Protein AF-A0A1V4A5N2-F1 (afdb_monomer_lite)

Structure (mmCIF, N/CA/C/O backbone):
data_AF-A0A1V4A5N2-F1
#
_entry.id   AF-A0A1V4A5N2-F1
#
loop_
_atom_site.group_PDB
_atom_site.id
_atom_site.type_symbol
_atom_site.label_atom_id
_atom_site.label_alt_id
_atom_site.label_comp_id
_atom_site.label_asym_id
_atom_site.label_entity_id
_atom_site.label_seq_id
_atom_site.pdbx_PDB_ins_code
_atom_site.Cartn_x
_atom_site.Cartn_y
_atom_site.Cartn_z
_atom_site.occupancy
_atom_site.B_iso_or_equiv
_atom_site.auth_seq_id
_atom_site.auth_comp_id
_atom_site.auth_asym_id
_atom_site.auth_atom_id
_atom_site.pdbx_PDB_model_num
ATOM 1 N N . MET A 1 1 ? -7.893 8.911 -20.779 1.00 47.22 1 MET A N 1
ATOM 2 C CA . MET A 1 1 ? -6.595 8.842 -20.072 1.00 47.22 1 MET A CA 1
ATOM 3 C C . MET A 1 1 ? -5.516 8.501 -21.085 1.00 47.22 1 MET A C 1
ATOM 5 O O . MET A 1 1 ? -5.707 7.560 -21.847 1.00 47.22 1 MET A O 1
ATOM 9 N N . ALA A 1 2 ? -4.451 9.300 -21.164 1.00 51.31 2 ALA A N 1
ATOM 10 C CA . ALA A 1 2 ? -3.307 9.013 -22.031 1.00 51.31 2 ALA A CA 1
ATOM 11 C C . ALA A 1 2 ? -2.523 7.807 -21.482 1.00 51.31 2 ALA A C 1
ATOM 13 O O . ALA A 1 2 ? -2.427 7.648 -20.268 1.00 51.31 2 ALA A O 1
ATOM 14 N N . ARG A 1 3 ? -1.997 6.945 -22.361 1.00 55.56 3 ARG A N 1
ATOM 15 C CA . ARG A 1 3 ? -1.179 5.786 -21.959 1.00 55.56 3 ARG A CA 1
ATOM 16 C C . ARG A 1 3 ? 0.280 6.234 -21.758 1.00 55.56 3 ARG A C 1
ATOM 18 O O . ARG A 1 3 ? 0.766 7.002 -22.591 1.00 55.56 3 ARG A O 1
ATOM 25 N N . PRO A 1 4 ? 0.972 5.788 -20.694 1.00 54.97 4 PRO A N 1
ATOM 26 C CA . PRO A 1 4 ? 2.366 6.157 -20.443 1.00 54.97 4 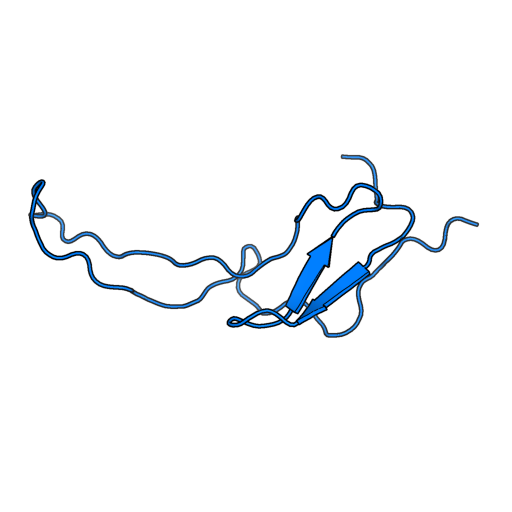PRO A CA 1
ATOM 27 C C . PRO A 1 4 ? 3.296 5.575 -21.520 1.00 54.97 4 PRO A C 1
ATOM 29 O O . PRO A 1 4 ? 3.148 4.416 -21.913 1.00 54.97 4 PRO A O 1
ATOM 32 N N . LYS A 1 5 ? 4.248 6.386 -22.009 1.00 56.91 5 LYS A N 1
ATOM 33 C CA . LYS A 1 5 ? 5.197 5.997 -23.073 1.00 56.91 5 LYS A CA 1
ATOM 34 C C . LYS A 1 5 ? 6.345 5.129 -22.541 1.00 56.91 5 LYS A C 1
ATOM 36 O O . LYS A 1 5 ? 6.896 4.326 -23.283 1.00 56.91 5 LYS A O 1
ATOM 41 N N . SER A 1 6 ? 6.701 5.288 -21.270 1.00 55.31 6 SER A N 1
ATOM 42 C CA . SER A 1 6 ? 7.607 4.431 -20.505 1.00 55.31 6 SER A CA 1
ATOM 43 C C . SER A 1 6 ? 7.067 4.293 -19.086 1.00 55.31 6 SER A C 1
ATOM 45 O O . SER A 1 6 ? 6.341 5.163 -18.607 1.00 55.31 6 SER A O 1
ATOM 47 N N . VAL A 1 7 ? 7.400 3.193 -18.419 1.00 66.06 7 VAL A N 1
ATOM 48 C CA . VAL A 1 7 ? 7.026 2.994 -17.020 1.00 66.06 7 VAL A CA 1
ATOM 49 C C . VAL A 1 7 ? 8.240 2.522 -16.254 1.00 66.06 7 VAL A C 1
ATOM 51 O O . VAL A 1 7 ? 8.852 1.520 -16.630 1.00 66.06 7 VAL A O 1
ATOM 54 N N . ASP A 1 8 ? 8.545 3.242 -15.182 1.00 68.38 8 ASP A N 1
ATOM 55 C CA . ASP A 1 8 ? 9.540 2.830 -14.208 1.00 68.38 8 ASP A CA 1
ATOM 56 C C . ASP A 1 8 ? 8.883 2.052 -13.075 1.00 68.38 8 ASP A C 1
ATOM 58 O O . ASP A 1 8 ? 7.712 2.242 -12.721 1.00 68.38 8 ASP A O 1
ATOM 62 N N . LYS A 1 9 ? 9.667 1.133 -12.515 1.00 71.06 9 LYS A N 1
ATOM 63 C CA . LYS A 1 9 ? 9.228 0.219 -11.474 1.00 71.06 9 LYS A CA 1
ATOM 64 C C . LYS A 1 9 ? 10.123 0.370 -10.257 1.00 71.06 9 LYS A C 1
ATOM 66 O O . LYS A 1 9 ? 11.322 0.109 -10.331 1.00 71.06 9 LYS A O 1
ATOM 71 N N . VAL A 1 10 ? 9.529 0.741 -9.130 1.00 72.19 10 VAL A N 1
ATOM 72 C CA . VAL A 1 10 ? 10.250 0.929 -7.866 1.00 72.19 10 VAL A CA 1
ATOM 73 C C . VAL A 1 10 ? 9.758 -0.090 -6.848 1.00 72.19 10 VAL A C 1
ATOM 75 O O . VAL A 1 10 ? 8.554 -0.323 -6.727 1.00 72.19 10 VAL A O 1
ATOM 78 N N . HIS A 1 11 ? 10.689 -0.727 -6.136 1.00 73.81 11 HIS A N 1
ATOM 79 C CA . HIS A 1 11 ? 10.357 -1.650 -5.054 1.00 73.81 11 HIS A CA 1
ATOM 80 C C . HIS A 1 11 ? 10.171 -0.864 -3.754 1.00 73.81 11 HIS A C 1
ATOM 82 O O . HIS A 1 11 ? 11.141 -0.349 -3.197 1.00 73.81 11 HIS A O 1
ATOM 88 N N . GLY A 1 12 ? 8.924 -0.744 -3.300 1.00 72.75 12 GLY A N 1
ATOM 89 C CA . GLY A 1 12 ? 8.571 -0.114 -2.033 1.00 72.75 12 GLY A CA 1
ATOM 90 C C . GLY A 1 12 ? 8.370 -1.134 -0.911 1.00 72.75 12 GLY A C 1
ATOM 91 O O . GLY A 1 12 ? 8.428 -2.344 -1.117 1.00 72.75 12 GLY A O 1
ATOM 92 N N . THR A 1 13 ? 8.075 -0.642 0.293 1.00 75.81 13 THR A N 1
ATOM 93 C CA . THR A 1 13 ? 7.849 -1.476 1.490 1.00 75.81 13 THR A CA 1
ATOM 94 C C . THR A 1 13 ? 6.668 -2.443 1.342 1.00 75.81 13 THR A C 1
ATOM 96 O O . THR A 1 13 ? 6.655 -3.499 1.966 1.00 75.81 13 THR A O 1
ATOM 99 N N . THR A 1 14 ? 5.678 -2.101 0.516 1.00 73.00 14 THR A N 1
ATOM 100 C CA . THR A 1 14 ? 4.444 -2.879 0.309 1.00 73.00 14 THR A CA 1
ATOM 101 C C . THR A 1 14 ? 4.354 -3.527 -1.072 1.00 73.00 14 THR A C 1
ATOM 103 O O . THR A 1 14 ? 3.259 -3.860 -1.518 1.00 73.00 14 THR A O 1
ATOM 106 N N . GLY A 1 15 ? 5.489 -3.680 -1.756 1.00 74.06 15 GLY A N 1
ATOM 107 C CA . GLY A 1 15 ? 5.574 -4.274 -3.088 1.00 74.06 15 GLY A CA 1
ATOM 108 C C . GLY A 1 15 ? 5.896 -3.253 -4.173 1.00 74.06 15 GLY A C 1
ATOM 109 O O . GLY A 1 15 ? 6.487 -2.197 -3.926 1.00 74.06 15 GLY A O 1
ATOM 110 N N . TRP A 1 16 ? 5.547 -3.597 -5.407 1.00 75.00 16 TRP A N 1
ATOM 111 C CA . TRP A 1 16 ? 5.918 -2.806 -6.574 1.00 75.00 16 TRP A CA 1
ATOM 112 C C . TRP A 1 16 ? 5.022 -1.587 -6.795 1.00 75.00 16 TRP A C 1
ATOM 114 O O . TRP A 1 16 ? 3.801 -1.668 -6.690 1.00 75.00 16 TRP A O 1
ATOM 124 N N . ILE A 1 17 ? 5.657 -0.471 -7.155 1.00 76.00 17 ILE A N 1
ATOM 125 C CA . ILE A 1 17 ? 5.017 0.803 -7.489 1.00 76.00 17 ILE A CA 1
ATOM 126 C C . ILE A 1 17 ? 5.332 1.125 -8.948 1.00 76.00 17 ILE A C 1
ATOM 128 O O . ILE A 1 17 ? 6.505 1.116 -9.340 1.00 76.00 17 ILE A O 1
ATOM 132 N N . TRP A 1 18 ? 4.302 1.403 -9.747 1.00 77.94 18 TRP A N 1
ATOM 133 C CA . TRP A 1 18 ? 4.453 1.823 -11.143 1.00 77.94 18 TRP A CA 1
AT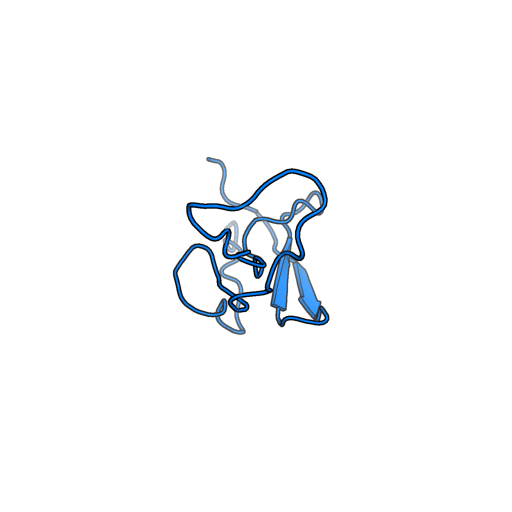OM 134 C C . TRP A 1 18 ? 4.321 3.337 -11.284 1.00 77.94 18 TRP A C 1
ATOM 136 O O . TRP A 1 18 ? 3.396 3.938 -10.727 1.00 77.94 18 TRP A O 1
ATOM 146 N N . GLN A 1 19 ? 5.238 3.936 -12.045 1.00 78.50 19 GLN A N 1
ATOM 147 C CA . GLN A 1 19 ? 5.295 5.377 -12.295 1.00 78.50 19 GLN A CA 1
ATOM 148 C C . GLN A 1 19 ? 5.240 5.692 -13.790 1.00 78.50 19 GLN A C 1
ATOM 150 O O . GLN A 1 19 ? 5.885 5.021 -14.593 1.00 78.50 19 GLN A O 1
ATOM 155 N N . ASP A 1 20 ? 4.477 6.712 -14.182 1.00 77.62 20 ASP A N 1
ATOM 156 C CA . ASP A 1 20 ? 4.504 7.211 -15.560 1.00 77.62 20 ASP A CA 1
ATOM 157 C C . ASP A 1 20 ? 5.818 7.958 -15.871 1.00 77.62 20 ASP A C 1
ATOM 159 O O . ASP A 1 20 ? 6.678 8.148 -15.012 1.00 77.62 20 ASP A O 1
ATOM 163 N N . ASN A 1 21 ? 5.966 8.432 -17.111 1.00 74.75 21 ASN A N 1
ATOM 164 C CA . ASN A 1 21 ? 7.121 9.216 -17.564 1.00 74.75 21 ASN A CA 1
ATOM 165 C C . ASN A 1 21 ? 7.425 10.476 -16.734 1.00 74.75 21 ASN A C 1
ATOM 167 O O . ASN A 1 21 ? 8.521 11.018 -16.845 1.00 74.75 21 ASN A O 1
ATOM 171 N N . ASN A 1 22 ? 6.454 10.977 -15.975 1.00 78.88 22 ASN A N 1
ATOM 172 C CA . ASN A 1 22 ? 6.583 12.172 -15.150 1.00 78.88 22 ASN A CA 1
ATOM 173 C C . ASN A 1 22 ? 6.809 11.816 -13.670 1.00 78.88 22 ASN A C 1
ATOM 175 O O . ASN A 1 22 ? 6.849 12.714 -12.832 1.00 78.88 22 ASN A O 1
ATOM 179 N N . GLY A 1 23 ? 6.924 10.525 -13.339 1.00 73.44 23 GLY A N 1
ATOM 180 C CA . GLY A 1 23 ? 7.033 10.036 -11.968 1.00 73.44 23 GLY A CA 1
ATOM 181 C C . GLY A 1 23 ? 5.692 9.921 -11.237 1.00 73.44 23 GLY A C 1
ATOM 182 O O . GLY A 1 23 ? 5.678 9.673 -10.031 1.00 73.44 23 GLY A O 1
ATOM 183 N N . ASN A 1 24 ? 4.550 10.091 -11.918 1.00 79.62 24 ASN A N 1
ATOM 184 C CA . ASN A 1 24 ? 3.251 9.965 -11.261 1.00 79.62 24 ASN A CA 1
ATOM 185 C C . ASN A 1 24 ? 2.938 8.494 -10.998 1.00 79.62 24 ASN A C 1
ATOM 187 O O . ASN A 1 24 ? 2.927 7.673 -11.917 1.00 79.62 24 ASN A O 1
ATOM 191 N N . VAL A 1 25 ? 2.624 8.180 -9.744 1.00 79.06 25 VAL A N 1
ATOM 192 C CA . VAL A 1 25 ? 2.224 6.838 -9.318 1.00 79.06 25 VAL A CA 1
ATOM 193 C C . VAL A 1 25 ? 0.781 6.571 -9.733 1.00 79.06 25 VAL A C 1
ATOM 195 O O . VAL A 1 25 ? -0.105 7.366 -9.425 1.00 79.06 25 VAL A O 1
ATOM 198 N N . PHE A 1 26 ? 0.530 5.443 -10.398 1.00 75.38 26 PHE A N 1
ATOM 199 C CA . PHE A 1 26 ? -0.824 5.087 -10.848 1.00 75.38 26 PHE A CA 1
ATOM 200 C C . PHE A 1 26 ? -1.243 3.642 -10.553 1.00 75.38 26 PHE A C 1
ATOM 202 O O . PHE A 1 26 ? -2.426 3.334 -10.655 1.00 75.38 26 PHE A O 1
ATOM 209 N N . ASP A 1 27 ? -0.314 2.776 -10.148 1.00 74.06 27 ASP A N 1
ATOM 210 C CA . ASP A 1 27 ? -0.623 1.418 -9.704 1.00 74.06 27 ASP A CA 1
ATOM 211 C C . ASP A 1 27 ? 0.274 1.062 -8.514 1.00 74.06 27 ASP A C 1
ATOM 213 O O . ASP A 1 27 ? 1.462 0.757 -8.651 1.00 74.06 27 ASP A O 1
ATOM 217 N N . THR A 1 28 ? -0.277 1.253 -7.316 1.00 77.62 28 THR A N 1
ATOM 218 C CA . THR A 1 28 ? 0.417 1.101 -6.035 1.00 77.62 28 THR A CA 1
ATOM 219 C C . THR A 1 28 ? -0.505 0.463 -5.012 1.00 77.62 28 THR A C 1
ATOM 221 O O . THR A 1 28 ? -1.727 0.620 -5.060 1.00 77.62 28 THR A O 1
ATOM 224 N N . ALA A 1 29 ? 0.095 -0.213 -4.041 1.00 83.00 29 ALA A N 1
ATOM 225 C CA . ALA A 1 29 ? -0.613 -0.679 -2.866 1.00 83.00 29 ALA A CA 1
ATOM 226 C C . ALA A 1 29 ? -1.227 0.497 -2.079 1.00 83.00 29 ALA A C 1
ATOM 228 O O . ALA A 1 29 ? -0.609 1.549 -1.898 1.00 83.00 29 ALA A O 1
ATOM 229 N N . VAL A 1 30 ? -2.433 0.282 -1.568 1.00 84.12 30 VAL A N 1
ATOM 230 C CA . VAL A 1 30 ? -3.173 1.157 -0.659 1.00 84.12 30 VAL A CA 1
ATOM 231 C C . VAL A 1 30 ? -3.346 0.472 0.696 1.00 84.12 30 VAL A C 1
ATOM 233 O O . VAL A 1 30 ? -3.308 -0.755 0.803 1.00 84.12 30 VAL A O 1
ATOM 236 N N . HIS A 1 31 ? -3.555 1.275 1.739 1.00 84.44 31 HIS A N 1
ATOM 237 C CA . HIS A 1 31 ? -3.679 0.810 3.123 1.00 84.44 31 HIS A CA 1
ATOM 238 C C . HIS A 1 31 ? -5.097 1.077 3.652 1.00 84.44 31 HIS A C 1
ATOM 240 O O . HIS A 1 31 ? -5.314 2.087 4.325 1.00 84.44 31 HIS A O 1
ATOM 246 N N . PRO A 1 32 ? -6.088 0.224 3.324 1.00 81.38 32 PRO A N 1
ATOM 247 C CA . PRO A 1 32 ? -7.408 0.291 3.927 1.00 81.38 32 PRO A CA 1
ATOM 248 C C . PRO A 1 32 ? -7.340 0.308 5.455 1.00 81.38 32 PRO A C 1
ATOM 250 O O . PRO A 1 32 ? -6.714 -0.543 6.092 1.00 81.38 32 PRO A O 1
ATOM 253 N N . MET A 1 33 ? -8.029 1.283 6.032 1.00 82.81 33 MET A N 1
ATOM 254 C CA . MET A 1 33 ? -8.225 1.414 7.468 1.00 82.81 33 MET A CA 1
ATOM 255 C C . MET A 1 33 ? -9.668 1.032 7.778 1.00 82.81 33 MET A C 1
ATOM 257 O O . MET A 1 33 ? -10.590 1.501 7.107 1.00 82.81 33 MET A O 1
ATOM 261 N N . ARG A 1 34 ? -9.876 0.186 8.789 1.00 81.56 34 ARG A N 1
ATOM 262 C CA . ARG A 1 34 ? -11.224 -0.126 9.268 1.00 81.56 34 ARG A CA 1
ATOM 263 C C . ARG A 1 34 ? -11.588 0.852 10.378 1.00 81.56 34 ARG A C 1
ATOM 265 O O . ARG A 1 34 ? -10.905 0.912 11.399 1.00 81.56 34 ARG A O 1
ATOM 272 N N . LEU A 1 35 ? -12.688 1.571 10.177 1.00 80.25 35 LEU A N 1
ATOM 273 C CA . LEU A 1 35 ? -13.368 2.314 11.232 1.00 80.25 35 LEU A CA 1
ATOM 274 C C . LEU A 1 35 ? -14.500 1.445 11.775 1.00 80.25 35 LEU A C 1
ATOM 276 O O . LEU A 1 35 ? -15.248 0.840 11.003 1.00 80.25 35 LEU A O 1
ATOM 280 N N . LEU A 1 36 ? -14.599 1.354 13.098 1.00 81.62 36 LEU A N 1
ATOM 281 C CA . LEU A 1 36 ? -15.768 0.759 13.735 1.00 81.62 36 LEU A CA 1
ATOM 282 C C . LEU A 1 36 ? -16.963 1.717 13.577 1.00 81.62 36 LEU A C 1
ATOM 284 O O . LEU A 1 36 ? -16.750 2.930 13.560 1.00 81.62 36 LEU A O 1
ATOM 288 N N . PRO A 1 37 ? -18.204 1.221 13.449 1.00 82.88 37 PRO A N 1
ATOM 289 C CA . PRO A 1 37 ? -19.390 2.076 13.328 1.00 82.88 37 PRO A CA 1
ATOM 290 C C . PRO A 1 37 ? -19.528 3.119 14.448 1.00 82.88 37 PRO A C 1
ATOM 292 O O . PRO A 1 37 ? -20.048 4.208 14.230 1.00 82.88 37 PRO A O 1
ATOM 295 N N . GLU A 1 38 ? -19.048 2.784 15.640 1.00 88.62 38 GLU A N 1
ATOM 296 C CA . GLU A 1 38 ? -19.035 3.615 16.840 1.00 88.62 38 GLU A CA 1
ATOM 297 C C . GLU A 1 38 ? -17.788 4.502 16.987 1.00 88.62 38 GLU A C 1
ATOM 299 O O . GLU A 1 38 ? -17.649 5.171 18.012 1.00 88.62 38 GLU A O 1
ATOM 304 N N . TRP A 1 39 ? -16.886 4.500 15.998 1.00 89.06 39 TRP A N 1
ATOM 305 C CA . TRP A 1 39 ? -15.624 5.237 16.051 1.00 89.06 39 TRP A CA 1
ATOM 306 C C . TRP A 1 39 ? -15.849 6.740 16.247 1.00 89.06 39 TRP A C 1
ATOM 308 O O . TRP A 1 39 ? -16.673 7.362 15.569 1.00 89.06 39 TRP A O 1
ATOM 318 N N . LYS A 1 40 ? -15.071 7.330 17.156 1.00 87.88 40 LYS A N 1
ATOM 319 C CA . LYS A 1 40 ? -15.022 8.767 17.430 1.00 87.88 40 LYS A CA 1
ATOM 320 C C . LYS A 1 40 ? -13.608 9.301 17.246 1.00 87.88 40 LYS A C 1
ATOM 322 O O . LYS A 1 40 ? -12.620 8.576 17.339 1.00 87.88 40 LYS A O 1
ATOM 327 N N . GLU A 1 41 ? -13.509 10.604 17.012 1.00 84.69 41 GLU A N 1
ATOM 328 C CA . GLU A 1 41 ? -12.222 11.291 16.950 1.00 84.69 41 GLU A CA 1
ATOM 329 C C . GLU A 1 41 ? -11.421 11.054 18.244 1.00 84.69 41 GLU A C 1
ATOM 331 O O . GLU A 1 41 ? -11.917 11.293 19.345 1.00 84.69 41 GLU A O 1
ATOM 336 N N . GLY A 1 42 ? -10.196 10.538 18.103 1.00 81.69 42 GLY A N 1
ATOM 337 C CA . GLY A 1 42 ? -9.345 10.105 19.218 1.00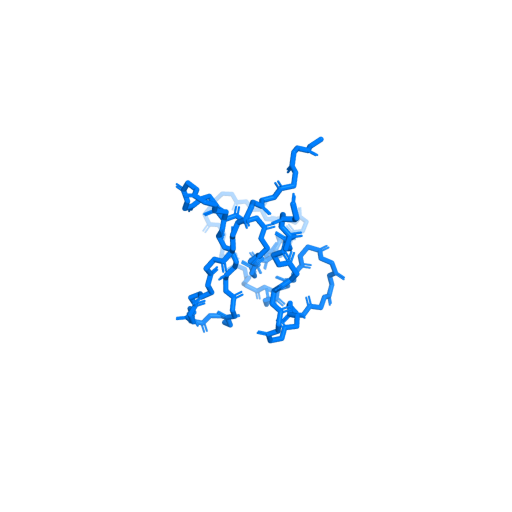 81.69 42 GLY A CA 1
ATOM 338 C C . GLY A 1 42 ? -9.328 8.591 19.465 1.00 81.69 42 GLY A C 1
ATOM 339 O O . GLY A 1 42 ? -8.410 8.102 20.126 1.00 81.69 42 GLY A O 1
ATOM 340 N N . ASP A 1 43 ? -10.266 7.832 18.890 1.00 86.06 43 ASP A N 1
ATOM 341 C CA . ASP A 1 43 ? -10.279 6.374 19.002 1.00 86.06 43 ASP A CA 1
ATOM 342 C C . ASP A 1 43 ? -9.216 5.720 18.115 1.00 86.06 43 ASP A C 1
ATOM 344 O O . ASP A 1 43 ? -8.887 6.174 17.011 1.00 86.06 43 ASP A O 1
ATOM 348 N N . ARG A 1 44 ? -8.696 4.583 18.588 1.00 80.00 44 ARG A N 1
ATOM 349 C CA . ARG A 1 44 ? -7.657 3.826 17.890 1.00 80.00 44 ARG A CA 1
ATOM 350 C C . ARG A 1 44 ? -8.199 3.251 16.582 1.00 80.00 44 ARG A C 1
ATOM 352 O O . ARG A 1 44 ? -9.103 2.422 16.585 1.00 80.00 44 ARG A O 1
ATOM 359 N N . ILE A 1 45 ? -7.582 3.640 15.470 1.00 83.62 45 ILE A N 1
ATOM 360 C CA . ILE A 1 45 ? -7.876 3.076 14.151 1.00 83.62 45 ILE A CA 1
ATOM 361 C C . ILE A 1 45 ? -7.065 1.790 13.971 1.00 83.62 45 ILE A C 1
ATOM 363 O O . ILE A 1 45 ? -5.872 1.746 14.287 1.00 83.62 45 ILE A O 1
ATOM 367 N N . SER A 1 46 ? -7.704 0.736 13.464 1.00 80.12 46 SER A N 1
ATOM 368 C CA . SER A 1 46 ? -7.026 -0.509 13.105 1.00 80.12 46 SER A CA 1
ATOM 369 C C . SER A 1 46 ? -6.703 -0.547 11.616 1.00 80.12 46 SER A C 1
ATOM 371 O O . SER A 1 46 ? -7.581 -0.343 10.770 1.00 80.12 46 SER A O 1
ATOM 373 N N . PHE A 1 47 ? -5.453 -0.883 11.311 1.00 82.44 47 PHE A N 1
ATOM 374 C CA . PHE A 1 47 ? -5.054 -1.310 9.978 1.00 82.44 47 PHE A CA 1
ATOM 375 C C . PHE A 1 47 ? -5.799 -2.598 9.609 1.00 82.44 47 PHE A C 1
ATOM 377 O O . PHE A 1 47 ? -5.795 -3.545 10.394 1.00 82.44 47 PHE A O 1
ATOM 384 N N . ASP A 1 48 ? -6.441 -2.623 8.441 1.00 83.31 48 ASP A N 1
ATOM 385 C CA . ASP A 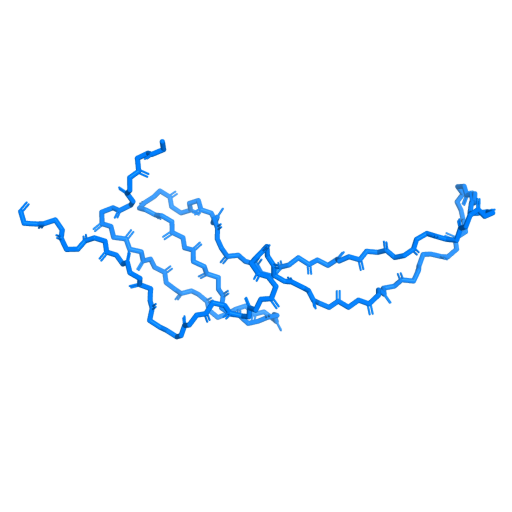1 48 ? -7.167 -3.806 7.970 1.00 83.31 48 ASP A CA 1
ATOM 386 C C . ASP A 1 48 ? -6.224 -4.728 7.189 1.00 83.31 48 ASP A C 1
ATOM 388 O O . ASP A 1 48 ? -5.948 -5.856 7.598 1.00 83.31 48 ASP A O 1
ATOM 392 N N . ARG A 1 49 ? -5.683 -4.230 6.071 1.00 82.50 49 ARG A N 1
ATOM 393 C CA . ARG A 1 49 ? -4.762 -4.968 5.199 1.00 82.50 49 ARG A CA 1
ATOM 394 C C . ARG A 1 49 ? -4.062 -4.045 4.209 1.00 82.50 49 ARG A C 1
ATOM 396 O O . ARG A 1 49 ? -4.454 -2.896 4.039 1.00 82.50 49 ARG A O 1
ATOM 403 N N . VAL A 1 50 ? -3.075 -4.584 3.497 1.00 83.69 50 VAL A N 1
ATOM 404 C CA . VAL A 1 50 ? -2.606 -4.011 2.229 1.00 83.69 50 VAL A CA 1
ATOM 405 C C . VAL A 1 50 ? -3.567 -4.455 1.124 1.00 83.69 50 VAL A C 1
ATOM 407 O O . VAL A 1 50 ? -3.965 -5.620 1.082 1.00 83.69 50 VAL A O 1
ATOM 410 N N . ALA A 1 51 ? -3.966 -3.541 0.245 1.00 83.81 51 ALA A N 1
ATOM 411 C CA . ALA A 1 51 ? -4.804 -3.846 -0.911 1.00 83.81 51 ALA A CA 1
ATOM 412 C C . ALA A 1 51 ? -4.284 -3.135 -2.160 1.00 83.81 51 ALA A C 1
ATOM 414 O O . ALA A 1 51 ? -3.525 -2.180 -2.065 1.00 83.81 51 ALA A O 1
ATOM 415 N N . TRP A 1 52 ? -4.729 -3.572 -3.332 1.00 80.69 52 TRP A N 1
ATOM 416 C CA . TRP A 1 52 ? -4.442 -2.910 -4.602 1.00 80.69 52 TRP A CA 1
ATOM 417 C C . TRP A 1 52 ? -5.744 -2.465 -5.260 1.00 80.69 52 TRP A C 1
ATOM 419 O O . TRP A 1 52 ? -6.767 -3.119 -5.031 1.00 80.69 52 TRP A O 1
ATOM 429 N N . PRO A 1 53 ? -5.732 -1.395 -6.076 1.00 74.56 53 PRO A N 1
ATOM 430 C CA . PRO A 1 53 ? -6.930 -0.910 -6.760 1.00 74.56 53 PRO A CA 1
ATOM 431 C C . PRO A 1 53 ? -7.659 -2.004 -7.552 1.00 74.56 53 PRO A C 1
ATOM 433 O O . PRO A 1 53 ? -8.882 -2.094 -7.502 1.00 74.56 53 PRO A O 1
ATOM 436 N N . GLU A 1 54 ? -6.912 -2.890 -8.213 1.00 77.31 54 GLU A N 1
ATOM 437 C CA . GLU A 1 54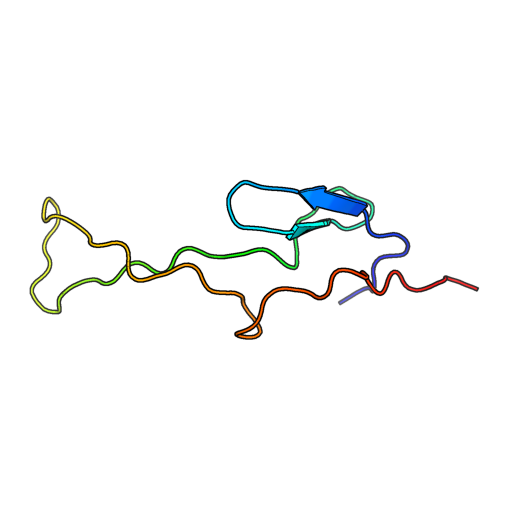 ? -7.457 -4.015 -8.987 1.00 77.31 54 GLU A CA 1
ATOM 438 C C . GLU A 1 54 ? -7.657 -5.298 -8.154 1.00 77.31 54 GLU A C 1
ATOM 440 O O . GLU A 1 54 ? -7.959 -6.362 -8.690 1.00 77.31 54 GLU A O 1
ATOM 445 N N . GLY A 1 55 ? -7.461 -5.230 -6.834 1.00 79.75 55 GLY A N 1
ATOM 446 C CA . GLY A 1 55 ? -7.607 -6.360 -5.913 1.00 79.75 55 GLY A CA 1
ATOM 447 C C . GLY A 1 55 ? -6.449 -7.365 -5.911 1.00 79.75 55 GLY A C 1
ATOM 448 O O . GLY A 1 55 ? -6.484 -8.316 -5.133 1.00 79.75 55 GLY A O 1
ATOM 449 N N . ARG A 1 56 ? -5.414 -7.158 -6.731 1.00 78.88 56 ARG A N 1
ATOM 450 C CA . ARG A 1 56 ? -4.212 -8.001 -6.817 1.00 78.88 56 ARG A CA 1
ATOM 451 C C . ARG A 1 56 ? -2.958 -7.151 -6.974 1.00 78.88 56 ARG A C 1
ATOM 453 O O . ARG A 1 56 ? -3.037 -6.060 -7.528 1.00 78.88 56 ARG A O 1
ATOM 460 N N . GLU A 1 57 ? -1.821 -7.675 -6.521 1.00 74.62 57 GLU A N 1
ATOM 461 C CA . GLU A 1 57 ? -0.530 -7.028 -6.755 1.00 74.62 57 GLU A CA 1
ATOM 462 C C . GLU A 1 57 ? -0.276 -6.873 -8.267 1.00 74.62 57 GLU A C 1
ATOM 464 O O . GLU A 1 57 ? -0.556 -7.809 -9.032 1.00 74.62 57 GLU A O 1
ATOM 469 N N . PRO A 1 58 ? 0.256 -5.719 -8.711 1.00 70.19 58 PRO A N 1
ATOM 470 C CA . PRO A 1 58 ? 0.644 -5.508 -10.087 1.00 70.19 58 PRO A CA 1
ATOM 471 C C . PRO A 1 58 ? 1.640 -6.586 -10.511 1.00 70.19 58 PRO A C 1
ATOM 473 O O . PRO A 1 58 ? 2.555 -6.926 -9.751 1.00 70.19 58 PRO A O 1
ATOM 476 N N . PRO A 1 59 ? 1.512 -7.133 -11.730 1.00 71.12 59 PRO A N 1
ATOM 477 C CA . PRO A 1 59 ? 2.472 -8.101 -12.226 1.00 71.12 59 PRO A CA 1
ATOM 478 C C . PRO A 1 59 ? 3.888 -7.515 -12.221 1.00 71.12 59 PRO A C 1
ATOM 480 O O . PRO A 1 59 ? 4.114 -6.304 -12.260 1.00 71.12 59 PRO A O 1
ATOM 483 N N . SER A 1 60 ? 4.895 -8.385 -12.208 1.00 64.19 60 SER A N 1
ATOM 484 C CA . SER A 1 60 ? 6.279 -7.914 -12.186 1.00 64.19 60 SER A CA 1
ATOM 485 C C . SER A 1 60 ? 6.664 -7.125 -13.446 1.00 64.19 60 SER A C 1
ATOM 487 O O . SER A 1 60 ? 7.600 -6.326 -13.394 1.00 64.19 60 SER A O 1
ATOM 489 N N . THR A 1 61 ? 5.927 -7.331 -14.539 1.00 63.56 61 THR A N 1
ATOM 490 C CA . THR A 1 61 ? 6.073 -6.674 -15.836 1.00 63.56 61 THR A CA 1
ATOM 491 C C . THR A 1 61 ? 5.081 -5.526 -15.974 1.00 63.56 61 THR A C 1
ATOM 493 O O . THR A 1 61 ? 3.872 -5.761 -16.024 1.00 63.56 61 THR A O 1
ATOM 496 N N . CYS A 1 62 ? 5.580 -4.297 -16.101 1.00 63.22 62 CYS A N 1
ATOM 497 C CA . CYS A 1 62 ? 4.720 -3.174 -16.440 1.00 63.22 62 CYS A CA 1
ATOM 498 C C . CYS A 1 62 ? 4.474 -3.119 -17.959 1.00 63.22 62 CYS A C 1
ATOM 500 O O . CYS A 1 62 ? 5.445 -3.132 -18.725 1.00 63.22 62 CYS A O 1
ATOM 502 N N . PRO A 1 63 ? 3.217 -3.034 -18.431 1.00 59.81 63 PRO A N 1
ATOM 503 C CA . PRO A 1 63 ? 2.925 -2.774 -19.828 1.00 59.81 63 PRO A CA 1
ATOM 504 C C . PRO A 1 63 ? 3.188 -1.293 -20.132 1.00 59.81 63 PRO A C 1
ATOM 506 O O . PRO A 1 63 ? 2.262 -0.504 -20.309 1.00 59.81 63 PRO A O 1
ATOM 509 N N . ALA A 1 64 ? 4.459 -0.900 -20.230 1.00 56.03 64 ALA A N 1
ATOM 510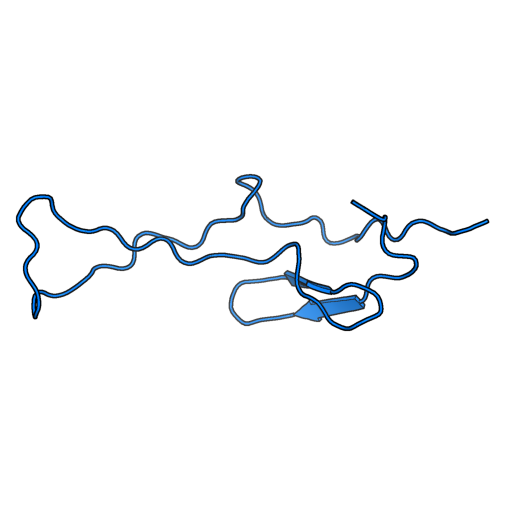 C CA . ALA A 1 64 ? 4.792 0.298 -20.985 1.00 56.03 64 ALA A CA 1
ATOM 511 C C . ALA A 1 64 ? 4.276 0.078 -22.413 1.00 56.03 64 ALA A C 1
ATOM 513 O O . ALA A 1 64 ? 4.552 -0.967 -23.018 1.00 56.03 64 ALA A O 1
ATOM 514 N N . SER A 1 65 ? 3.508 1.020 -22.971 1.00 47.72 65 SER A N 1
ATOM 515 C CA . SER A 1 65 ? 3.260 0.949 -24.405 1.00 47.72 65 SER A CA 1
ATOM 516 C C . SER A 1 65 ? 4.624 1.090 -25.067 1.00 47.72 65 SER A C 1
ATOM 518 O O . SER A 1 65 ? 5.228 2.155 -24.972 1.00 47.72 65 SER A O 1
ATOM 520 N N . ARG A 1 66 ? 5.123 0.037 -25.725 1.00 43.88 66 ARG A N 1
ATOM 521 C CA . ARG A 1 66 ? 6.101 0.224 -26.796 1.00 43.88 66 ARG A CA 1
ATOM 522 C C . ARG A 1 66 ? 5.419 1.155 -27.793 1.00 43.88 66 ARG A C 1
ATOM 524 O O . ARG A 1 66 ? 4.592 0.705 -28.580 1.00 43.88 66 ARG A O 1
ATOM 531 N N . GLY A 1 67 ? 5.674 2.453 -27.665 1.00 42.22 67 GLY A N 1
ATOM 532 C CA . GLY A 1 67 ? 5.375 3.407 -28.714 1.00 42.22 67 GLY A CA 1
ATOM 533 C C . GLY A 1 67 ? 6.220 2.986 -29.903 1.00 42.22 67 GLY A C 1
ATOM 534 O O . GLY A 1 67 ? 7.439 3.131 -29.856 1.00 42.22 67 GLY A O 1
ATOM 535 N N . GLY A 1 68 ? 5.578 2.345 -30.878 1.00 34.56 68 GLY A N 1
ATOM 536 C CA . GLY A 1 68 ? 6.071 2.342 -32.249 1.00 34.56 68 GLY A CA 1
ATOM 537 C C . GLY A 1 68 ? 5.923 3.730 -32.850 1.00 34.56 68 GLY A C 1
ATOM 538 O O . GLY A 1 68 ? 5.045 4.486 -32.366 1.00 34.56 68 GLY A O 1
#

Sequence (68 aa):
MARPKSVDKVHGTTGWIWQDNNGNVFDTAVHPMRLLPEWKEGDRISFDRVAWPEGREPPSTCPASRGG

pLDDT: mean 73.06, std 12.2, range [34.56, 89.06]

Organism: NCBI:txid83656

Secondary structure (DSSP, 8-state):
-PPPSS-EEEEETTEEEEE-TT--EEE--B--EEPPTT--TTSPPEE---B-TTSSPPPSS-------

Radius of gyration: 16.13 Å; chains: 1; bounding box: 30×20×52 Å

Foldseek 3Di:
DDAAQDWDWDQDPLGIWIAGPVRDTDWDKDWDWDDDPPDDPPDDIDTDDIATPVRDHDPPDDPNPPPD